Protein AF-A0A524DRE2-F1 (afdb_monomer_lite)

Radius of gyration: 14.67 Å; chains: 1; bounding box: 27×30×39 Å

Structure (mmCIF, N/CA/C/O backbone):
data_AF-A0A524DRE2-F1
#
_entry.id   AF-A0A524DRE2-F1
#
loop_
_atom_site.group_PDB
_atom_site.id
_atom_site.type_symbol
_atom_site.label_atom_id
_atom_site.label_alt_id
_atom_site.label_comp_id
_atom_site.label_asym_id
_atom_site.label_entity_id
_atom_site.label_seq_id
_atom_site.pdbx_PDB_ins_code
_atom_site.Cartn_x
_atom_site.Cartn_y
_atom_site.Cartn_z
_atom_site.occ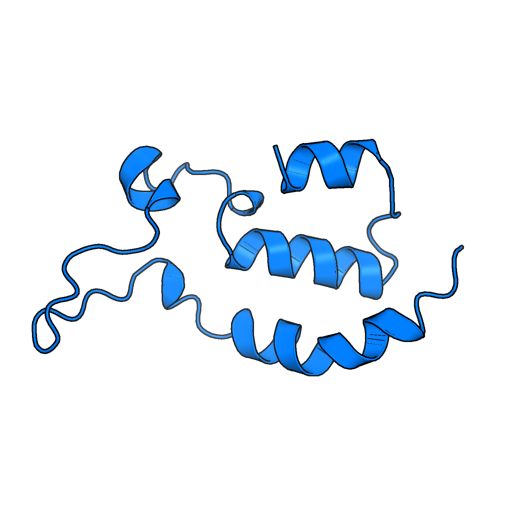upancy
_atom_site.B_iso_or_equiv
_atom_site.auth_seq_id
_atom_site.auth_comp_id
_atom_site.auth_asym_id
_atom_site.auth_atom_id
_atom_site.pdbx_PDB_model_num
ATOM 1 N N . MET A 1 1 ? -13.137 7.423 19.227 1.00 54.06 1 MET A N 1
ATOM 2 C CA . MET A 1 1 ? -12.542 6.669 18.103 1.00 54.06 1 MET A CA 1
ATOM 3 C C . MET A 1 1 ? -13.596 5.719 17.584 1.00 54.06 1 MET A C 1
ATOM 5 O O . MET A 1 1 ? -14.229 5.062 18.399 1.00 54.06 1 MET A O 1
ATOM 9 N N . THR A 1 2 ? -13.830 5.679 16.277 1.00 62.09 2 THR A N 1
ATOM 10 C CA . THR A 1 2 ? -14.773 4.726 15.685 1.00 62.09 2 THR A CA 1
ATOM 11 C C . THR A 1 2 ? -14.232 3.313 15.889 1.00 62.09 2 THR A C 1
ATOM 13 O O . THR A 1 2 ? -13.088 3.038 15.535 1.00 62.09 2 THR A O 1
ATOM 16 N N . GLU A 1 3 ? -15.017 2.423 16.488 1.00 67.69 3 GLU A N 1
ATOM 17 C CA . GLU A 1 3 ? -14.664 1.008 16.616 1.00 67.69 3 GLU A CA 1
ATOM 18 C C . GLU A 1 3 ? -14.628 0.371 15.214 1.00 67.69 3 GLU A C 1
ATOM 20 O O . GLU A 1 3 ? -15.665 0.087 14.623 1.00 67.69 3 GLU A O 1
ATOM 25 N N . LEU A 1 4 ? -13.431 0.156 14.653 1.00 79.62 4 LEU A N 1
ATOM 26 C CA . LEU A 1 4 ? -13.226 -0.429 13.312 1.00 79.62 4 LEU A CA 1
ATOM 27 C C . LEU A 1 4 ? -13.327 -1.962 13.307 1.00 79.62 4 LEU A C 1
ATOM 29 O O . LEU A 1 4 ? -12.594 -2.655 12.598 1.00 79.62 4 LEU A O 1
ATOM 33 N N . THR A 1 5 ? -14.205 -2.521 14.136 1.00 78.62 5 THR A N 1
ATOM 34 C CA . THR A 1 5 ? -14.360 -3.970 14.337 1.00 78.62 5 THR A CA 1
ATOM 35 C C . THR A 1 5 ? -14.701 -4.706 13.044 1.00 78.62 5 THR A C 1
ATOM 37 O O . THR A 1 5 ? -14.166 -5.786 12.796 1.00 78.62 5 THR A O 1
ATOM 40 N N . ASN A 1 6 ? -15.489 -4.089 12.164 1.00 81.19 6 ASN A N 1
ATOM 41 C CA . ASN A 1 6 ? -15.814 -4.607 10.835 1.00 81.19 6 ASN A CA 1
ATOM 42 C C . ASN A 1 6 ? -14.611 -4.662 9.875 1.00 81.19 6 ASN A C 1
ATOM 44 O O . ASN A 1 6 ? -14.623 -5.482 8.959 1.00 81.19 6 ASN A O 1
ATOM 48 N N . LEU A 1 7 ? -13.590 -3.822 10.070 1.00 83.31 7 LEU A N 1
ATOM 49 C CA . LEU A 1 7 ? -12.393 -3.767 9.223 1.00 83.31 7 LEU A CA 1
ATOM 50 C C . LEU A 1 7 ? -11.242 -4.630 9.757 1.00 83.31 7 LEU A C 1
ATOM 52 O O . LEU A 1 7 ? -10.359 -5.009 8.990 1.00 83.31 7 LEU A O 1
ATOM 56 N N . LYS A 1 8 ? -11.263 -5.020 11.040 1.00 84.56 8 LYS A N 1
ATOM 57 C CA . LYS A 1 8 ? -10.240 -5.909 11.630 1.00 84.56 8 LYS A CA 1
ATOM 58 C C . LYS A 1 8 ? -10.116 -7.253 10.902 1.00 84.56 8 LYS A C 1
ATOM 60 O O . LYS A 1 8 ? -9.030 -7.825 10.872 1.00 84.56 8 LYS A O 1
ATOM 65 N N . LYS A 1 9 ? -11.192 -7.741 10.277 1.00 87.81 9 LYS A N 1
ATOM 66 C CA . LYS A 1 9 ? -11.175 -8.974 9.467 1.00 87.81 9 LYS A CA 1
ATOM 67 C C . LYS A 1 9 ? -10.201 -8.905 8.280 1.00 87.81 9 LYS A C 1
ATOM 69 O O . LYS A 1 9 ? -9.652 -9.930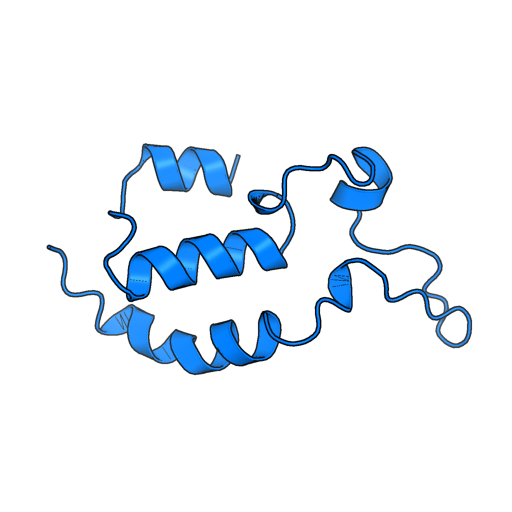 7.887 1.00 87.81 9 LYS A O 1
ATOM 74 N N . GLU A 1 10 ? -9.931 -7.705 7.765 1.00 88.56 10 GLU A N 1
ATOM 75 C CA . GLU A 1 10 ? -9.034 -7.485 6.623 1.00 88.56 10 GLU A CA 1
ATOM 76 C C . GLU A 1 10 ? -7.552 -7.550 7.010 1.00 88.56 10 GLU A C 1
ATOM 78 O O . GLU A 1 10 ? -6.681 -7.602 6.143 1.00 88.56 10 GLU A O 1
ATOM 83 N N . TRP A 1 11 ? -7.235 -7.607 8.310 1.00 89.19 11 TRP A N 1
ATOM 84 C CA . TRP A 1 11 ? -5.860 -7.643 8.809 1.00 89.19 11 TRP A CA 1
ATOM 85 C C . TRP A 1 11 ? -5.022 -8.748 8.162 1.00 89.19 11 TRP A C 1
ATOM 87 O O . TRP A 1 11 ? -3.884 -8.520 7.753 1.00 89.19 11 TRP A O 1
ATOM 97 N N . LYS A 1 12 ? -5.599 -9.945 8.011 1.00 89.25 12 LYS A N 1
ATOM 98 C CA . LYS A 1 12 ? -4.914 -11.076 7.375 1.00 89.25 12 LYS A CA 1
ATOM 99 C C . LYS A 1 12 ? -4.555 -10.771 5.917 1.00 89.25 12 LYS A C 1
ATOM 101 O O . LYS A 1 12 ? -3.444 -11.081 5.492 1.00 89.25 12 LYS A O 1
ATOM 106 N N . ALA A 1 13 ? -5.468 -10.149 5.171 1.00 86.94 13 ALA A N 1
ATOM 107 C CA . ALA A 1 13 ? -5.232 -9.766 3.783 1.00 86.94 13 ALA A CA 1
ATOM 108 C C . ALA A 1 13 ? -4.124 -8.707 3.689 1.00 86.94 13 ALA A C 1
ATOM 110 O O . ALA A 1 13 ? -3.161 -8.895 2.942 1.00 86.94 13 ALA A O 1
ATOM 111 N N . ILE A 1 14 ? -4.207 -7.665 4.524 1.00 87.25 14 ILE A N 1
ATOM 112 C CA . ILE A 1 14 ? -3.222 -6.578 4.620 1.00 87.25 14 ILE A CA 1
ATOM 113 C C . ILE A 1 14 ? -1.822 -7.139 4.892 1.00 87.25 14 ILE A C 1
ATOM 115 O O . ILE A 1 14 ? -0.888 -6.886 4.130 1.00 87.25 14 ILE A O 1
ATOM 119 N N . MET A 1 15 ? -1.677 -7.961 5.934 1.00 86.56 15 MET A N 1
ATOM 120 C CA . MET A 1 15 ? -0.384 -8.538 6.311 1.00 86.56 15 MET A CA 1
ATOM 121 C C . MET A 1 15 ? 0.171 -9.487 5.244 1.00 86.56 15 MET A C 1
ATOM 123 O O . MET A 1 15 ? 1.381 -9.502 5.030 1.00 86.56 15 MET A O 1
ATOM 127 N N . SER A 1 16 ? -0.689 -10.227 4.531 1.00 84.50 16 SER A N 1
ATOM 128 C CA . SER A 1 16 ? -0.240 -11.083 3.424 1.00 84.50 16 SER A CA 1
ATOM 129 C C . SER A 1 16 ? 0.301 -10.278 2.238 1.00 84.50 16 SER A C 1
ATOM 131 O O . SER A 1 16 ? 1.268 -10.687 1.601 1.00 84.50 16 SER A O 1
ATOM 133 N N . CYS A 1 17 ? -0.287 -9.111 1.961 1.00 81.62 17 CYS A N 1
ATOM 134 C CA . CYS A 1 17 ? 0.057 -8.302 0.797 1.00 81.62 17 CYS A CA 1
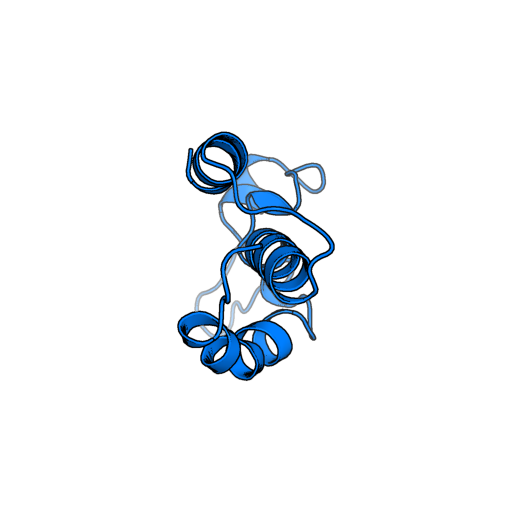ATOM 135 C C . CYS A 1 17 ? 1.347 -7.489 0.999 1.00 81.62 17 CYS A C 1
ATOM 137 O O . CYS A 1 17 ? 2.090 -7.262 0.046 1.00 81.62 17 CYS A O 1
ATOM 139 N N . MET A 1 18 ? 1.622 -7.023 2.220 1.00 76.50 18 MET A N 1
ATOM 140 C CA . MET A 1 18 ? 2.728 -6.087 2.482 1.00 76.50 18 MET A CA 1
ATOM 141 C C . MET A 1 18 ? 4.110 -6.746 2.609 1.00 76.50 18 MET A C 1
ATOM 143 O O . MET A 1 18 ? 5.114 -6.031 2.609 1.00 76.50 18 MET A O 1
ATOM 147 N N . GLY A 1 19 ? 4.177 -8.073 2.747 1.00 71.19 19 GLY A N 1
ATOM 148 C CA . GLY A 1 19 ? 5.379 -8.770 3.215 1.00 71.19 19 GLY A CA 1
ATOM 149 C C . GLY A 1 19 ? 6.526 -8.898 2.208 1.00 71.19 19 GLY A C 1
ATOM 150 O O . GLY A 1 19 ? 7.677 -8.927 2.626 1.00 71.19 19 GLY A O 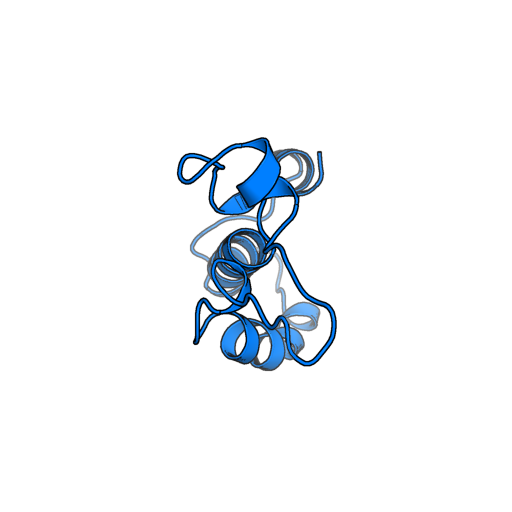1
ATOM 151 N N . CYS A 1 20 ? 6.248 -8.971 0.902 1.00 77.88 20 CYS A N 1
ATOM 152 C CA . CYS A 1 20 ? 7.275 -9.319 -0.091 1.00 77.88 20 CYS A CA 1
ATOM 153 C C . CYS A 1 20 ? 7.772 -8.149 -0.951 1.00 77.88 20 CYS A C 1
ATOM 155 O O . CYS A 1 20 ? 8.874 -8.222 -1.480 1.00 77.88 20 CYS A O 1
ATOM 157 N N . GLY A 1 21 ? 6.975 -7.090 -1.139 1.00 75.62 21 GLY A N 1
ATOM 158 C CA . GLY A 1 21 ? 7.335 -5.973 -2.028 1.00 75.62 21 GLY A CA 1
ATOM 159 C C . GLY A 1 21 ? 7.410 -6.327 -3.524 1.00 75.62 21 GLY A C 1
ATOM 160 O O . GLY A 1 21 ? 7.732 -5.460 -4.333 1.00 75.62 21 GLY A O 1
ATOM 161 N N . ASP A 1 22 ? 7.054 -7.559 -3.907 1.00 78.62 22 ASP A N 1
ATOM 162 C CA . ASP A 1 22 ? 7.165 -8.086 -5.276 1.00 78.62 22 ASP A CA 1
ATOM 163 C C . ASP A 1 22 ? 6.366 -7.239 -6.282 1.00 78.62 22 ASP A C 1
ATOM 165 O O . ASP A 1 22 ? 6.777 -7.048 -7.420 1.00 78.62 22 ASP A O 1
ATOM 169 N N . CYS A 1 23 ? 5.270 -6.602 -5.856 1.00 74.94 23 CYS A N 1
ATOM 170 C CA . CYS A 1 23 ? 4.477 -5.711 -6.709 1.00 74.94 23 CYS A CA 1
ATOM 171 C C . CYS A 1 23 ? 5.270 -4.549 -7.341 1.00 74.94 23 CYS A C 1
ATOM 173 O O . CYS A 1 23 ? 4.838 -4.026 -8.367 1.00 74.94 23 CYS A O 1
ATOM 175 N N . GLY A 1 24 ? 6.399 -4.142 -6.749 1.00 74.38 24 GLY A N 1
ATOM 176 C CA . GLY A 1 24 ? 7.264 -3.084 -7.277 1.00 74.38 24 GLY A CA 1
ATOM 177 C C . GLY A 1 24 ? 8.370 -3.567 -8.219 1.00 74.38 24 GLY A C 1
ATOM 178 O O . GLY A 1 24 ? 9.048 -2.729 -8.808 1.00 74.38 24 GLY A O 1
ATOM 179 N N . TYR A 1 25 ? 8.586 -4.880 -8.347 1.00 77.12 25 TYR A N 1
ATOM 180 C CA . TYR A 1 25 ? 9.759 -5.438 -9.041 1.00 77.12 25 TYR A CA 1
ATOM 181 C C . TYR A 1 25 ? 9.459 -6.703 -9.867 1.00 77.12 25 TYR A C 1
ATOM 183 O O . TYR A 1 25 ? 10.310 -7.152 -10.630 1.00 77.12 25 TYR A O 1
ATOM 191 N N . ALA A 1 26 ? 8.256 -7.275 -9.750 1.00 79.88 26 ALA A N 1
ATOM 192 C CA . ALA A 1 26 ? 7.870 -8.535 -10.378 1.00 79.88 26 ALA A CA 1
ATOM 193 C C . ALA A 1 26 ? 7.689 -8.411 -11.894 1.00 79.88 26 ALA A C 1
ATOM 195 O O . ALA A 1 26 ? 6.567 -8.298 -12.395 1.00 79.88 26 ALA A O 1
ATOM 196 N N . ILE A 1 27 ? 8.788 -8.518 -12.630 1.00 84.25 27 ILE A N 1
ATOM 197 C CA . ILE A 1 27 ? 8.790 -8.727 -14.077 1.00 84.25 27 ILE A CA 1
ATOM 198 C C . ILE A 1 27 ? 8.890 -10.235 -14.334 1.00 84.25 27 ILE A C 1
ATOM 200 O O . ILE A 1 27 ? 9.759 -10.916 -13.794 1.00 84.25 27 ILE A O 1
ATOM 204 N N . ARG A 1 28 ? 7.979 -10.788 -15.141 1.00 86.00 28 ARG A N 1
ATOM 205 C CA . ARG A 1 28 ? 7.942 -12.217 -15.494 1.00 86.00 28 ARG A CA 1
ATOM 206 C C . ARG A 1 28 ? 7.668 -12.395 -16.985 1.00 86.00 28 ARG A C 1
ATOM 208 O O . ARG A 1 28 ? 6.540 -12.660 -17.401 1.00 86.00 28 ARG A O 1
ATOM 215 N N . GLN A 1 29 ? 8.725 -12.305 -17.784 1.00 88.62 29 GLN A N 1
ATOM 216 C CA . GLN A 1 29 ? 8.646 -12.433 -19.244 1.00 88.62 29 GLN A CA 1
ATOM 217 C C . GLN A 1 29 ? 8.061 -13.782 -19.693 1.00 88.62 29 GLN A C 1
ATOM 219 O O . GLN A 1 29 ? 7.297 -13.820 -20.650 1.00 88.62 29 GLN A O 1
ATOM 224 N N . ALA A 1 30 ? 8.335 -14.866 -18.954 1.00 91.38 30 ALA A N 1
ATOM 225 C CA . ALA A 1 30 ? 7.816 -16.209 -19.240 1.00 91.38 30 ALA A CA 1
ATOM 226 C C . ALA A 1 30 ? 6.276 -16.308 -19.242 1.00 91.38 30 ALA A C 1
ATOM 228 O O . ALA A 1 30 ? 5.728 -17.242 -19.815 1.00 91.38 30 ALA A O 1
ATOM 229 N N . VAL A 1 31 ? 5.580 -15.354 -18.612 1.00 89.44 31 VAL A N 1
ATOM 230 C CA . VAL A 1 31 ? 4.107 -15.263 -18.599 1.00 89.44 31 VAL A CA 1
ATOM 231 C C . VAL A 1 31 ? 3.602 -13.957 -19.225 1.00 89.44 31 VAL A C 1
ATOM 233 O O . VAL A 1 31 ? 2.495 -13.518 -18.932 1.00 89.44 31 VAL A O 1
ATOM 236 N N . GLY A 1 32 ? 4.420 -13.296 -20.051 1.00 88.06 32 GLY A N 1
ATOM 237 C CA . GLY A 1 32 ? 4.037 -12.058 -20.737 1.00 88.06 32 GLY A CA 1
ATOM 238 C C . GLY A 1 32 ? 3.940 -10.820 -19.834 1.00 88.06 32 GLY A C 1
ATOM 239 O O . GLY A 1 32 ? 3.302 -9.837 -20.205 1.00 88.06 32 GLY A O 1
ATOM 240 N N . ARG A 1 33 ? 4.551 -10.839 -18.641 1.00 83.81 33 ARG A N 1
ATOM 241 C CA . ARG A 1 33 ? 4.578 -9.691 -17.723 1.00 83.81 33 ARG A CA 1
ATOM 242 C C . ARG A 1 33 ? 5.899 -8.939 -17.857 1.00 83.81 33 ARG A C 1
ATOM 244 O O . ARG A 1 33 ? 6.911 -9.379 -17.318 1.00 83.81 33 ARG A O 1
ATOM 251 N N . TYR A 1 34 ? 5.882 -7.810 -18.558 1.00 85.50 34 TYR A N 1
ATOM 252 C CA . TYR A 1 34 ? 7.098 -7.064 -18.917 1.00 85.50 34 TYR A CA 1
ATOM 253 C C . TYR A 1 34 ? 7.368 -5.831 -18.050 1.00 85.50 34 TYR A C 1
ATOM 255 O O . TYR A 1 34 ? 8.491 -5.343 -18.040 1.00 85.50 34 TYR A O 1
ATOM 263 N N . LEU A 1 35 ? 6.360 -5.359 -17.318 1.00 83.12 35 LEU A N 1
ATOM 264 C CA . LEU A 1 35 ? 6.414 -4.164 -16.477 1.00 83.12 35 LEU A CA 1
ATOM 265 C C . LEU A 1 35 ? 5.849 -4.463 -15.083 1.00 83.12 35 LEU A C 1
ATOM 267 O O . LEU A 1 35 ? 5.219 -5.506 -14.862 1.00 83.12 35 LEU A O 1
ATOM 271 N N . THR A 1 36 ? 6.071 -3.540 -14.151 1.00 82.06 36 THR A N 1
ATOM 272 C CA . THR A 1 36 ? 5.626 -3.641 -12.759 1.00 82.06 36 THR A CA 1
ATOM 273 C C . THR A 1 36 ? 4.323 -2.859 -12.525 1.00 82.06 36 THR A C 1
ATOM 275 O O . THR A 1 36 ? 3.384 -2.946 -13.319 1.00 82.06 36 THR A O 1
ATOM 278 N N . CYS A 1 37 ? 4.199 -2.146 -11.403 1.00 77.06 37 CYS A N 1
ATOM 279 C CA . CYS A 1 37 ? 3.040 -1.315 -11.100 1.00 77.06 37 CYS A CA 1
ATOM 280 C C . CYS A 1 37 ? 2.961 -0.129 -12.084 1.00 77.06 37 CYS A C 1
ATOM 282 O O . CYS A 1 37 ? 3.924 0.629 -12.151 1.00 77.06 37 CYS A O 1
ATOM 284 N N . PRO A 1 38 ? 1.823 0.125 -12.766 1.00 78.31 38 PRO A N 1
ATOM 285 C CA . PRO A 1 38 ? 1.706 1.219 -13.738 1.00 78.31 38 PRO A CA 1
ATOM 286 C C . PRO A 1 38 ? 2.073 2.594 -13.184 1.00 78.31 38 PRO A C 1
ATOM 288 O O . PRO A 1 38 ? 2.659 3.412 -13.880 1.00 78.31 38 PRO A O 1
ATOM 291 N N . VAL A 1 39 ? 1.762 2.848 -11.911 1.00 76.06 39 VAL A N 1
ATOM 292 C CA . VAL A 1 39 ? 2.126 4.108 -11.259 1.00 76.06 39 VAL A CA 1
ATOM 293 C C . VAL A 1 39 ? 3.648 4.204 -11.106 1.00 76.06 39 VAL A C 1
ATOM 295 O O . VAL A 1 39 ? 4.184 5.301 -11.202 1.00 76.06 39 VAL A O 1
ATOM 298 N N . LYS A 1 40 ? 4.347 3.085 -10.859 1.00 77.12 40 LYS A N 1
ATOM 299 C CA . LYS A 1 40 ? 5.804 3.068 -10.674 1.00 77.12 40 LYS A CA 1
ATOM 300 C C . LYS A 1 40 ? 6.473 3.304 -12.016 1.00 77.12 40 LYS A C 1
ATOM 302 O O . LYS A 1 40 ? 7.360 4.135 -12.118 1.00 77.12 40 LYS A O 1
ATOM 307 N N . GLU A 1 41 ? 5.974 2.643 -13.053 1.00 82.56 41 GLU A N 1
ATOM 308 C CA . GLU A 1 41 ? 6.427 2.873 -14.425 1.00 82.56 41 GLU A CA 1
ATOM 309 C C . GLU A 1 41 ? 6.189 4.328 -14.867 1.00 82.56 41 GLU A C 1
ATOM 311 O O . GLU A 1 41 ? 7.036 4.924 -15.521 1.00 82.56 41 GLU A O 1
ATOM 316 N N . ALA A 1 42 ? 5.059 4.929 -14.480 1.00 82.88 42 ALA A N 1
ATOM 317 C CA . ALA A 1 42 ? 4.715 6.298 -14.860 1.00 82.88 42 ALA A CA 1
ATOM 318 C C . ALA A 1 42 ? 5.436 7.383 -14.040 1.00 82.88 42 ALA A C 1
ATOM 320 O O . ALA A 1 42 ? 5.653 8.478 -14.553 1.00 82.88 42 ALA A O 1
ATOM 321 N N . LYS A 1 43 ? 5.753 7.123 -12.764 1.00 78.19 43 LYS A N 1
ATOM 322 C CA . LYS A 1 43 ? 6.294 8.123 -11.820 1.00 78.19 43 LYS A CA 1
ATOM 323 C C . LYS A 1 43 ? 7.729 7.838 -11.351 1.00 78.19 43 LYS A C 1
ATOM 325 O O . LYS A 1 43 ? 8.270 8.627 -10.586 1.00 78.19 43 LYS A O 1
ATOM 330 N N . GLY A 1 44 ? 8.342 6.742 -11.795 1.00 74.81 44 GLY A N 1
ATOM 331 C CA . GLY A 1 44 ? 9.669 6.303 -11.359 1.00 74.81 44 GLY A CA 1
ATOM 332 C C . GLY A 1 44 ? 9.699 5.767 -9.922 1.00 74.81 44 GLY A C 1
ATOM 333 O O . GLY A 1 44 ? 8.664 5.602 -9.270 1.00 74.81 44 GLY A O 1
ATOM 334 N N . ASP A 1 45 ? 10.909 5.518 -9.412 1.00 68.06 45 ASP A N 1
ATOM 335 C CA . ASP A 1 45 ? 11.139 5.085 -8.021 1.00 68.06 45 ASP A CA 1
ATOM 336 C C . ASP A 1 45 ? 10.737 6.156 -6.983 1.00 68.06 45 ASP A C 1
ATOM 338 O O . ASP A 1 45 ? 10.583 5.851 -5.803 1.00 68.06 45 ASP A O 1
ATOM 342 N N . GLU A 1 46 ? 10.507 7.397 -7.426 1.00 63.75 46 GLU A N 1
ATOM 343 C CA . GLU A 1 46 ? 9.966 8.500 -6.619 1.00 63.75 46 GLU A CA 1
ATOM 344 C C . GLU A 1 46 ? 8.434 8.500 -6.535 1.00 63.75 46 GLU A C 1
ATOM 346 O O . GLU A 1 46 ? 7.845 9.316 -5.819 1.00 63.75 46 GLU A O 1
ATOM 351 N N . GLY A 1 47 ? 7.756 7.600 -7.257 1.00 62.94 47 GLY A N 1
ATOM 352 C CA . GLY A 1 47 ? 6.316 7.445 -7.142 1.00 62.94 47 GLY A CA 1
ATOM 353 C C . GLY A 1 47 ? 5.944 7.210 -5.678 1.00 62.94 47 GLY A C 1
ATOM 354 O O . GLY A 1 47 ? 6.343 6.228 -5.063 1.00 62.94 47 GLY A O 1
ATOM 355 N N . PHE A 1 48 ? 5.223 8.162 -5.092 1.00 58.69 48 PHE A N 1
ATOM 356 C CA . PHE A 1 48 ? 4.920 8.161 -3.665 1.00 58.69 48 PHE A CA 1
ATOM 357 C C . PHE A 1 48 ? 4.218 6.847 -3.276 1.00 58.69 48 PHE A C 1
ATOM 359 O O . PHE A 1 48 ? 3.177 6.516 -3.846 1.00 58.69 48 PHE A O 1
ATOM 366 N N . GLU A 1 49 ? 4.782 6.109 -2.310 1.00 67.75 49 GLU A N 1
ATOM 367 C CA . GLU A 1 49 ? 4.388 4.737 -1.937 1.00 67.75 49 GLU A CA 1
ATOM 368 C C . GLU A 1 49 ? 2.871 4.549 -1.796 1.00 67.75 49 GLU A C 1
ATOM 370 O O . GLU A 1 49 ? 2.329 3.517 -2.193 1.00 67.75 49 GLU A O 1
ATOM 375 N N . ILE A 1 50 ? 2.158 5.559 -1.286 1.00 67.50 50 ILE A N 1
ATOM 376 C CA . ILE A 1 50 ? 0.703 5.518 -1.079 1.00 67.50 50 ILE A CA 1
ATOM 377 C C . ILE A 1 50 ? -0.097 5.328 -2.374 1.00 67.50 50 ILE A C 1
ATOM 379 O O . ILE A 1 50 ? -1.252 4.921 -2.313 1.00 67.50 50 ILE A O 1
ATOM 383 N N . TYR A 1 51 ? 0.450 5.700 -3.533 1.00 69.56 51 TYR A N 1
ATOM 384 C CA . TYR A 1 51 ? -0.251 5.560 -4.808 1.00 69.56 51 TYR A CA 1
ATOM 385 C C . TYR A 1 51 ? -0.127 4.133 -5.345 1.00 69.56 51 TYR A C 1
ATOM 387 O O . TYR A 1 51 ? -0.931 3.721 -6.181 1.00 69.56 51 TYR A O 1
ATOM 395 N N . PHE A 1 52 ? 0.830 3.353 -4.837 1.00 76.62 52 PHE A N 1
ATOM 396 C CA . PHE A 1 52 ? 0.933 1.928 -5.108 1.00 76.62 52 PHE A CA 1
ATOM 397 C C . PHE A 1 52 ? 0.054 1.128 -4.153 1.00 76.62 52 PHE A C 1
ATOM 399 O O . PHE A 1 52 ? -0.196 1.520 -3.012 1.00 76.62 52 PHE A O 1
ATOM 406 N N . SER A 1 53 ? -0.356 -0.064 -4.592 1.00 76.06 53 SER A N 1
ATOM 407 C CA . SER A 1 53 ? -1.154 -0.983 -3.775 1.00 76.06 53 SER A CA 1
ATOM 408 C C . SER A 1 53 ? -0.527 -1.225 -2.398 1.00 76.06 53 SER A C 1
ATOM 410 O O . SER A 1 53 ? -1.240 -1.248 -1.400 1.00 76.06 53 SER A O 1
ATOM 412 N N . ARG A 1 54 ? 0.808 -1.331 -2.319 1.00 79.69 54 ARG A N 1
ATOM 413 C CA . ARG A 1 54 ? 1.532 -1.539 -1.058 1.00 79.69 54 ARG A CA 1
ATOM 414 C C . ARG A 1 54 ? 1.405 -0.361 -0.092 1.00 79.69 54 ARG A C 1
ATOM 416 O O . ARG A 1 54 ? 1.100 -0.587 1.077 1.00 79.69 54 ARG A O 1
ATOM 423 N N . GLY A 1 55 ? 1.606 0.880 -0.533 1.00 81.38 55 GLY A N 1
ATOM 424 C CA . GLY A 1 55 ? 1.482 2.017 0.378 1.00 81.38 55 GLY A CA 1
ATOM 425 C C . GLY A 1 55 ? 0.044 2.257 0.824 1.00 81.38 55 GLY A C 1
ATOM 426 O O . GLY A 1 55 ? -0.160 2.576 1.992 1.00 81.38 55 GLY A O 1
ATOM 427 N N . ARG A 1 56 ? -0.965 1.987 -0.021 1.00 82.94 56 ARG A N 1
ATOM 428 C CA . ARG A 1 56 ? -2.376 1.991 0.426 1.00 82.94 56 ARG A CA 1
ATOM 429 C C . ARG A 1 56 ? -2.622 0.975 1.541 1.00 82.94 56 ARG A C 1
ATOM 431 O O . ARG A 1 56 ? -3.306 1.289 2.514 1.00 82.94 56 ARG A O 1
ATOM 438 N N . MET A 1 57 ? -2.015 -0.211 1.450 1.00 86.56 57 MET A N 1
ATOM 439 C CA . MET A 1 57 ? -2.079 -1.210 2.524 1.00 86.56 57 MET A CA 1
ATOM 440 C C . MET A 1 57 ? -1.385 -0.725 3.804 1.00 86.56 57 MET A C 1
ATOM 442 O O . MET A 1 57 ? -1.916 -0.943 4.891 1.00 86.56 57 MET A O 1
ATOM 446 N N . ASN A 1 58 ? -0.260 -0.009 3.703 1.00 85.69 58 ASN A N 1
ATOM 447 C CA . ASN A 1 58 ? 0.405 0.597 4.866 1.00 85.69 58 ASN A CA 1
ATOM 448 C C . ASN A 1 58 ? -0.441 1.698 5.528 1.00 85.69 58 ASN A C 1
ATOM 450 O O . ASN A 1 58 ? -0.479 1.787 6.759 1.00 85.69 58 ASN A O 1
ATOM 454 N N . VAL A 1 59 ? -1.151 2.511 4.739 1.00 87.75 59 VAL A N 1
ATOM 455 C CA . VAL A 1 59 ? -2.112 3.495 5.261 1.00 87.75 59 VAL A CA 1
ATOM 456 C C . VAL A 1 59 ? -3.231 2.778 6.019 1.00 87.75 59 VAL A C 1
ATOM 458 O O . VAL A 1 59 ? -3.476 3.091 7.183 1.00 87.75 59 VAL A O 1
ATOM 461 N N . LEU A 1 60 ? -3.846 1.755 5.416 1.00 87.38 60 LEU A N 1
ATOM 462 C CA . LEU A 1 60 ? -4.912 0.976 6.053 1.00 87.38 60 LEU A CA 1
ATOM 463 C C . LEU A 1 60 ? -4.437 0.262 7.331 1.00 87.38 60 LEU A C 1
ATOM 465 O O . LEU A 1 60 ? -5.135 0.284 8.343 1.00 87.38 60 LEU A O 1
ATOM 469 N N . LYS A 1 61 ? -3.228 -0.312 7.323 1.00 89.31 61 LYS A N 1
ATOM 470 C CA . LYS A 1 61 ? -2.584 -0.888 8.514 1.00 89.31 61 LYS A CA 1
ATOM 471 C C . LYS A 1 61 ? -2.473 0.148 9.630 1.00 89.31 61 LYS A C 1
ATOM 473 O O . LYS A 1 61 ? -2.843 -0.136 10.763 1.00 89.31 61 LYS A O 1
ATOM 478 N N . SER A 1 62 ? -1.996 1.347 9.308 1.00 90.25 62 SER A N 1
ATOM 479 C CA . SER A 1 62 ? -1.793 2.422 10.285 1.00 90.25 62 SER A CA 1
ATOM 480 C C . SER A 1 62 ? -3.114 2.923 10.868 1.00 90.25 62 SER A C 1
ATOM 482 O O . SER A 1 62 ? -3.175 3.247 12.053 1.00 90.25 62 SER A O 1
ATOM 484 N N . VAL A 1 63 ? -4.181 2.922 10.065 1.00 89.88 63 VAL A N 1
ATOM 485 C CA . VAL A 1 63 ? -5.547 3.191 10.528 1.00 89.88 63 VAL A CA 1
ATOM 486 C C . VAL A 1 63 ? -6.031 2.111 11.500 1.00 89.88 63 VAL A C 1
ATOM 488 O O . VAL A 1 63 ? -6.517 2.430 12.583 1.00 89.88 63 VAL A O 1
ATOM 491 N N . LEU A 1 64 ? -5.863 0.830 11.158 1.00 88.50 64 LEU A N 1
ATOM 492 C CA . LEU A 1 64 ? -6.276 -0.287 12.017 1.00 88.50 64 LEU A CA 1
ATOM 493 C C . LEU A 1 64 ?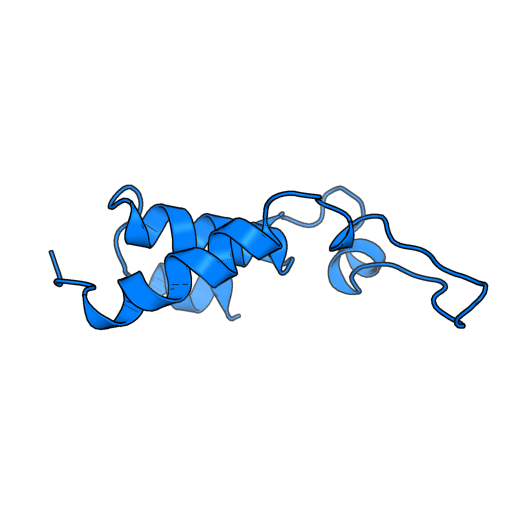 -5.471 -0.384 13.320 1.00 88.50 64 LEU A C 1
ATOM 495 O O . LEU A 1 64 ? -6.0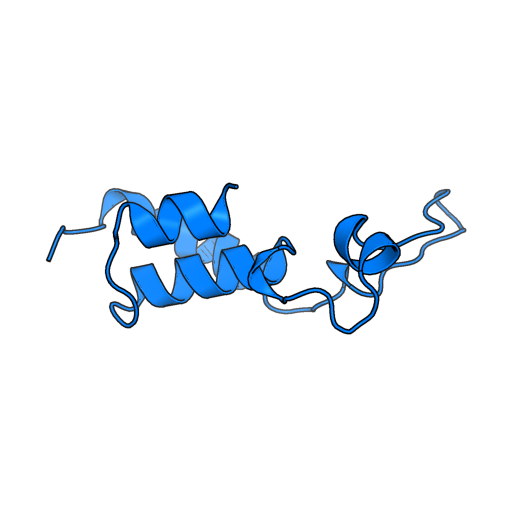10 -0.807 14.341 1.00 88.50 64 LEU A O 1
ATOM 499 N N . GLU A 1 65 ? -4.202 0.023 13.297 1.00 90.31 65 GLU A N 1
ATOM 500 C CA . GLU A 1 65 ? -3.340 0.127 14.481 1.00 90.31 65 GLU A CA 1
ATOM 501 C C . GLU A 1 65 ? -3.638 1.372 15.336 1.00 90.31 65 GLU A C 1
ATOM 503 O O . GLU A 1 65 ? -3.024 1.544 16.387 1.00 90.31 65 GLU A O 1
ATOM 508 N N . GLY A 1 66 ? -4.546 2.254 14.899 1.00 89.69 66 GLY A N 1
ATOM 509 C CA . GLY A 1 66 ? -4.879 3.496 15.600 1.00 89.69 66 GLY A CA 1
ATOM 510 C C . GLY A 1 66 ? -3.797 4.579 15.521 1.00 89.69 66 GLY A C 1
ATOM 511 O O . GLY A 1 66 ? -3.856 5.553 16.265 1.00 89.69 66 GLY A O 1
ATOM 512 N N . LYS A 1 67 ? -2.811 4.429 14.628 1.00 91.00 67 LYS A N 1
ATOM 513 C CA . LYS A 1 67 ? -1.726 5.404 14.403 1.00 91.00 67 LYS A CA 1
ATOM 514 C C . LYS A 1 67 ? -2.147 6.554 13.493 1.00 91.00 67 LYS A C 1
ATOM 516 O O . LYS A 1 67 ? -1.585 7.639 13.581 1.00 91.00 67 LYS A O 1
ATOM 521 N N . LEU A 1 68 ? -3.108 6.299 12.607 1.00 89.88 68 LEU A N 1
ATOM 522 C CA . LEU A 1 68 ? -3.676 7.275 11.682 1.00 89.88 68 LEU A CA 1
ATOM 523 C C . LEU A 1 68 ? -5.195 7.338 11.892 1.00 89.88 68 LEU A C 1
ATOM 525 O O . LEU A 1 68 ? -5.855 6.299 11.822 1.00 89.88 68 LEU A O 1
ATOM 529 N N . PRO A 1 69 ? -5.780 8.517 12.156 1.00 89.31 69 PRO A N 1
ATOM 530 C CA . PRO A 1 69 ? -7.227 8.641 12.233 1.00 89.31 69 PRO A CA 1
ATOM 531 C C . PRO A 1 69 ? -7.847 8.478 10.842 1.00 89.31 69 PRO A C 1
ATOM 533 O O . PRO A 1 69 ? -7.278 8.900 9.836 1.00 89.31 69 PRO A O 1
ATOM 536 N N . LEU A 1 70 ? -9.052 7.910 10.785 1.00 86.69 70 LEU A N 1
ATOM 537 C CA . LEU A 1 70 ? -9.876 8.029 9.586 1.00 86.69 70 LEU A CA 1
ATOM 538 C C . LEU A 1 70 ? -10.324 9.481 9.432 1.00 86.69 70 LEU A C 1
ATOM 540 O O . LEU A 1 70 ? -10.941 10.041 10.337 1.00 86.69 70 LEU A O 1
ATOM 544 N N . SER A 1 71 ? -10.064 10.057 8.265 1.00 90.00 71 SER A N 1
ATOM 545 C CA . SER A 1 71 ? -10.619 11.342 7.859 1.00 90.00 71 SER A CA 1
ATOM 546 C C . SER A 1 71 ? -11.031 11.296 6.394 1.00 90.00 71 SER A C 1
ATOM 548 O O . SER A 1 71 ? -10.578 10.447 5.619 1.00 90.00 71 SER A O 1
ATOM 550 N N . ARG A 1 72 ? -11.910 12.224 6.017 1.00 89.75 72 ARG A N 1
ATOM 551 C CA . ARG A 1 72 ? -12.288 12.426 4.620 1.00 89.75 72 ARG A CA 1
ATOM 552 C C . ARG A 1 72 ? -11.077 12.820 3.774 1.00 89.75 72 ARG A C 1
ATOM 554 O O . ARG A 1 72 ? -10.901 12.257 2.703 1.00 89.75 72 ARG A O 1
ATOM 561 N N . GLU A 1 73 ? -10.215 13.693 4.291 1.00 90.94 73 GLU A N 1
ATOM 562 C CA . GLU A 1 73 ? -8.998 14.130 3.594 1.00 90.94 73 GLU A CA 1
ATOM 563 C C . GLU A 1 73 ? -8.053 12.956 3.317 1.00 90.94 73 GLU A C 1
ATOM 565 O O . GLU A 1 73 ? -7.501 12.850 2.227 1.00 90.94 73 GLU A O 1
ATOM 570 N N . LEU A 1 74 ? -7.903 12.025 4.270 1.00 87.38 74 LEU A N 1
ATOM 571 C CA . LEU A 1 74 ? -7.094 10.821 4.071 1.00 87.38 74 LEU A CA 1
ATOM 572 C C . LEU A 1 74 ? -7.672 9.932 2.963 1.00 87.38 74 LEU A C 1
ATOM 574 O O . LEU A 1 74 ? -6.920 9.375 2.162 1.00 87.38 74 LEU A O 1
ATOM 578 N N . ALA A 1 75 ? -8.999 9.793 2.914 1.00 85.62 75 ALA A N 1
ATOM 579 C CA . ALA A 1 75 ? -9.666 9.027 1.869 1.00 85.62 75 ALA A CA 1
ATOM 580 C C . ALA A 1 75 ? -9.496 9.692 0.494 1.00 85.62 75 ALA A C 1
ATOM 582 O O . ALA A 1 75 ? -9.104 9.020 -0.455 1.00 85.62 75 ALA A O 1
ATOM 583 N N . GLU A 1 76 ? -9.718 11.003 0.399 1.00 88.12 76 GLU A N 1
ATOM 584 C CA . GLU A 1 76 ? -9.531 11.778 -0.835 1.00 88.12 76 GLU A CA 1
ATOM 585 C C . GLU A 1 76 ? -8.075 11.727 -1.319 1.00 88.12 76 GLU A C 1
ATOM 587 O O . GLU A 1 76 ? -7.819 11.589 -2.509 1.00 88.12 76 GLU A O 1
ATOM 592 N N . PHE A 1 77 ? -7.107 11.742 -0.404 1.00 83.69 77 PHE A N 1
ATOM 593 C CA . PHE A 1 77 ? -5.692 11.620 -0.743 1.00 83.69 77 PHE A CA 1
ATOM 594 C C . PHE A 1 77 ? -5.303 10.217 -1.238 1.00 83.69 77 PHE A C 1
ATOM 596 O O . PHE A 1 77 ? -4.508 10.083 -2.167 1.00 83.69 77 PHE A O 1
ATOM 603 N N . ALA A 1 78 ? -5.859 9.157 -0.644 1.00 78.00 78 ALA A N 1
ATOM 604 C CA . ALA A 1 78 ? -5.554 7.779 -1.035 1.00 78.00 78 ALA A CA 1
ATOM 605 C C . ALA A 1 78 ? -6.274 7.331 -2.324 1.00 78.00 78 ALA A C 1
ATOM 607 O O . ALA A 1 78 ? -5.756 6.466 -3.041 1.00 78.00 78 ALA A O 1
ATOM 608 N N . TYR A 1 79 ? -7.455 7.893 -2.604 1.00 73.31 79 TYR A N 1
ATOM 609 C CA . TYR A 1 79 ? -8.363 7.480 -3.682 1.00 73.31 79 TYR A CA 1
ATOM 610 C C . TYR A 1 79 ? -8.633 8.566 -4.737 1.00 73.31 79 TYR A C 1
ATOM 612 O O . TYR A 1 79 ? -9.642 8.442 -5.426 1.00 73.31 79 TYR A O 1
ATOM 620 N N . GLN A 1 80 ? -7.757 9.578 -4.844 1.00 66.69 80 GLN A N 1
ATOM 621 C CA . GLN A 1 80 ? -7.789 10.646 -5.865 1.00 66.69 80 GLN A CA 1
ATOM 622 C C . GLN A 1 80 ? -8.403 10.222 -7.202 1.00 66.69 80 GLN A C 1
ATOM 624 O O . GLN A 1 80 ? -7.964 9.176 -7.743 1.00 66.69 80 GLN A O 1
#

Secondary structure (DSSP, 8-state):
----TTTGGGHHHHHHHHSS-GGGT--BGGGTB----HHHHHH-TTS-GGGSHHHHHHHHHHHHTTSS---HHHHHHH--

Sequence (80 aa):
MTELTNLKKEWKAIMSCMGCGDCGYAIRQAVGRYLTCPVKEAKGDEGFEIYFSRGRMNVLKSVLEGKLPLSRELAEFAYQ

pLDDT: mean 80.99, std 8.45, range [54.06, 91.38]

Foldseek 3Di:
DPPVVVCVVCVVVLVVPQPPCCQQPVADVVVPRHHHFPQCVVPPPPSPCLQDPNVVSVVSVCCVVVNDPDDPVSVVVSPD